Protein AF-A0A7Y9Z8F3-F1 (afdb_monomer)

Structure (mmCIF, N/CA/C/O backbone):
data_AF-A0A7Y9Z8F3-F1
#
_entry.id   AF-A0A7Y9Z8F3-F1
#
loop_
_atom_site.group_PDB
_atom_site.id
_atom_site.type_symbol
_atom_site.label_atom_id
_atom_site.label_alt_id
_atom_site.label_comp_id
_atom_site.label_asym_id
_atom_site.label_entity_id
_atom_site.label_seq_id
_atom_site.pdbx_PDB_ins_code
_atom_site.Cartn_x
_atom_site.Cartn_y
_atom_site.Cartn_z
_atom_site.occupancy
_atom_site.B_iso_or_equiv
_atom_site.auth_seq_id
_atom_site.auth_comp_id
_atom_site.auth_asym_id
_atom_site.auth_atom_id
_atom_site.pdbx_PDB_model_num
ATOM 1 N N .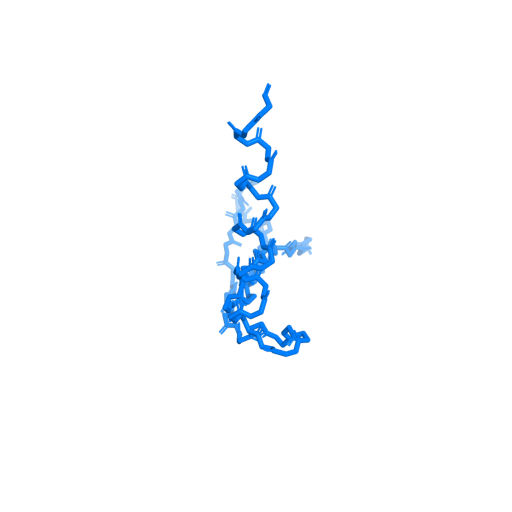 MET A 1 1 ? -13.915 -7.447 19.653 1.00 79.12 1 MET A N 1
ATOM 2 C CA . MET A 1 1 ? -13.602 -6.384 18.679 1.00 79.12 1 MET A CA 1
ATOM 3 C C . MET A 1 1 ? -13.196 -7.046 17.383 1.00 79.12 1 MET A C 1
ATOM 5 O O . MET A 1 1 ? -12.412 -7.991 17.444 1.00 79.12 1 MET A O 1
ATOM 9 N N . ALA A 1 2 ? -13.773 -6.629 16.257 1.00 88.69 2 ALA A N 1
ATOM 10 C CA . ALA A 1 2 ? -13.333 -7.105 14.953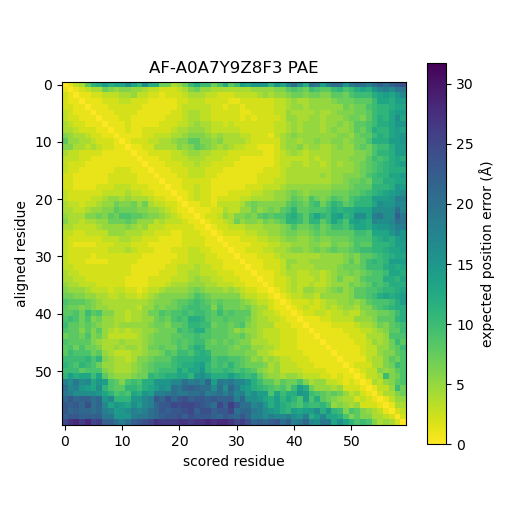 1.00 88.69 2 ALA A CA 1
ATOM 11 C C . ALA A 1 2 ? -12.087 -6.325 14.510 1.00 88.69 2 ALA A C 1
ATOM 13 O O . ALA A 1 2 ? -11.894 -5.170 14.893 1.00 88.69 2 ALA A O 1
ATOM 14 N N . ARG A 1 3 ? -11.238 -6.984 13.720 1.00 94.56 3 ARG A N 1
ATOM 15 C CA . ARG A 1 3 ? -10.073 -6.381 13.068 1.00 94.56 3 ARG A CA 1
ATOM 16 C C . ARG A 1 3 ? -10.273 -6.426 11.567 1.00 94.56 3 ARG A C 1
ATOM 18 O O . ARG A 1 3 ? -10.668 -7.460 11.029 1.00 94.56 3 ARG A O 1
ATOM 25 N N . TYR A 1 4 ? -9.930 -5.334 10.907 1.00 96.31 4 TYR A N 1
ATOM 26 C CA . TYR A 1 4 ? -9.968 -5.203 9.460 1.00 96.31 4 TYR A CA 1
ATOM 27 C C . TYR A 1 4 ? -8.566 -4.912 8.939 1.00 96.31 4 TYR A C 1
ATOM 29 O O . TYR A 1 4 ? -7.769 -4.241 9.596 1.00 96.31 4 TYR A O 1
ATOM 37 N N . LEU A 1 5 ? -8.274 -5.414 7.742 1.00 97.00 5 LEU A N 1
ATOM 38 C CA . LEU A 1 5 ? -7.020 -5.163 7.048 1.00 97.00 5 LEU A CA 1
ATOM 39 C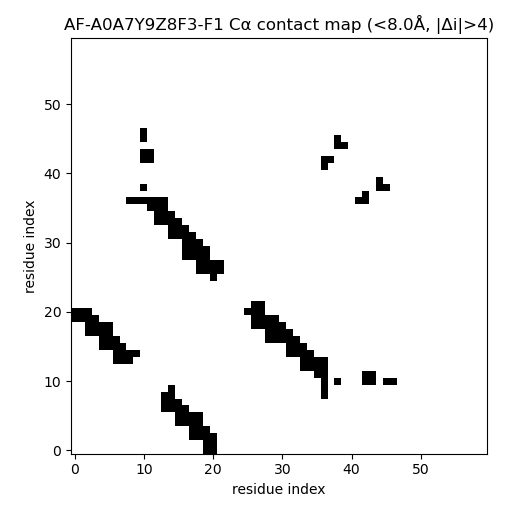 C . LEU A 1 5 ? -7.290 -4.281 5.829 1.00 97.00 5 LEU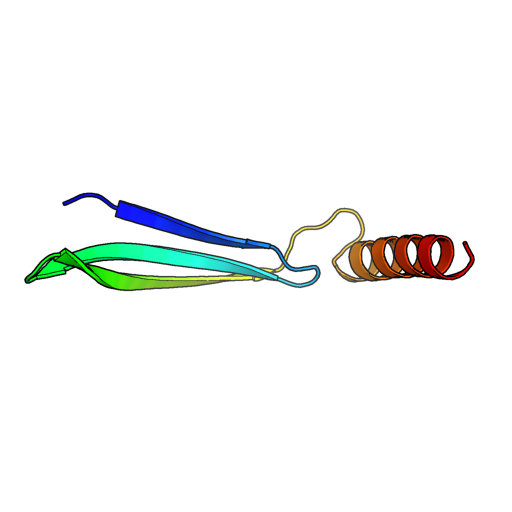 A C 1
ATOM 41 O O . LEU A 1 5 ? -7.922 -4.713 4.866 1.00 97.00 5 LEU A O 1
ATOM 45 N N . GLY A 1 6 ? -6.784 -3.053 5.862 1.00 96.31 6 GLY A N 1
ATOM 46 C CA . GLY A 1 6 ? -6.640 -2.217 4.679 1.00 96.31 6 GLY A CA 1
ATOM 47 C C . GLY A 1 6 ? -5.404 -2.647 3.896 1.00 96.31 6 GLY A C 1
ATOM 48 O O . GLY A 1 6 ? -4.323 -2.762 4.473 1.00 96.31 6 GLY A O 1
ATOM 49 N N . LEU A 1 7 ? -5.557 -2.871 2.590 1.00 96.88 7 LEU A N 1
ATOM 50 C CA . LEU A 1 7 ? -4.474 -3.275 1.693 1.00 96.88 7 LEU A CA 1
ATOM 51 C C . LEU A 1 7 ? -4.352 -2.289 0.527 1.00 96.88 7 LEU A C 1
ATOM 53 O O . LEU A 1 7 ? -5.269 -2.149 -0.280 1.00 96.88 7 LEU A O 1
ATOM 57 N N . GLY A 1 8 ? -3.197 -1.635 0.423 1.00 94.25 8 GLY A N 1
ATOM 58 C CA . GLY A 1 8 ? -2.811 -0.806 -0.714 1.00 94.25 8 GLY A CA 1
ATOM 59 C C . GLY A 1 8 ? -1.669 -1.459 -1.486 1.00 94.25 8 GLY A C 1
ATOM 60 O O . GLY A 1 8 ? -0.562 -1.574 -0.967 1.00 94.25 8 GLY A O 1
ATOM 61 N N . ILE A 1 9 ? -1.919 -1.871 -2.729 1.00 88.56 9 ILE A N 1
ATOM 62 C CA . ILE A 1 9 ? -0.908 -2.509 -3.584 1.00 88.56 9 ILE A CA 1
ATOM 63 C C . ILE A 1 9 ? -0.383 -1.488 -4.596 1.00 88.56 9 ILE A C 1
ATOM 65 O O . ILE A 1 9 ? -1.114 -1.060 -5.488 1.00 88.56 9 ILE A O 1
ATOM 69 N N . GLY A 1 10 ? 0.888 -1.109 -4.468 1.00 84.12 10 GLY A N 1
ATOM 70 C CA . GLY A 1 10 ? 1.600 -0.255 -5.416 1.00 84.12 10 GLY A CA 1
ATOM 71 C C . GLY A 1 10 ? 2.708 -1.003 -6.158 1.00 84.12 10 GLY A C 1
ATOM 72 O O . GLY A 1 10 ? 3.108 -2.104 -5.780 1.00 84.12 10 GLY A O 1
ATOM 73 N N . GLY A 1 11 ? 3.240 -0.377 -7.214 1.00 81.06 11 GLY A N 1
ATOM 74 C CA . GLY A 1 11 ? 4.385 -0.920 -7.954 1.00 81.06 11 GLY A CA 1
ATOM 75 C C . GLY A 1 11 ? 5.625 -1.074 -7.071 1.00 81.06 11 GLY A C 1
ATOM 76 O O . GLY A 1 11 ? 6.280 -2.107 -7.132 1.00 81.06 11 GLY A O 1
ATOM 77 N N . THR A 1 12 ? 5.897 -0.084 -6.216 1.00 86.19 12 THR A N 1
ATOM 78 C CA . THR A 1 12 ? 7.094 -0.034 -5.356 1.00 86.19 12 THR A CA 1
ATOM 79 C C . THR A 1 12 ? 6.867 -0.585 -3.958 1.00 86.19 12 THR A C 1
ATOM 81 O O . THR A 1 12 ? 7.766 -1.215 -3.409 1.00 86.19 12 THR A O 1
ATOM 84 N N . ASN A 1 13 ? 5.683 -0.366 -3.381 1.00 91.75 13 ASN A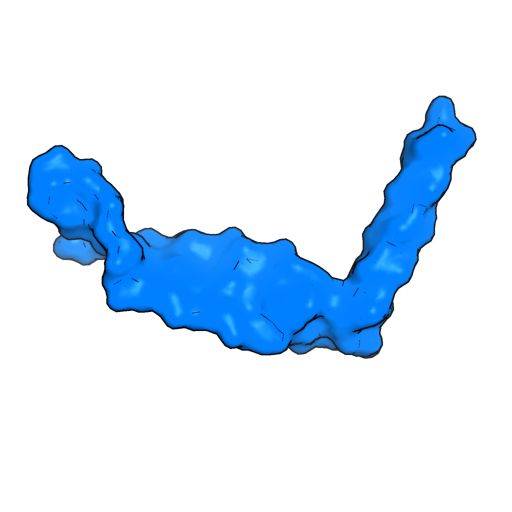 N 1
ATOM 85 C CA . ASN A 1 13 ? 5.382 -0.778 -2.015 1.00 91.75 13 ASN A CA 1
ATOM 86 C C . ASN A 1 13 ? 3.994 -1.399 -1.872 1.00 91.75 13 ASN A C 1
ATOM 88 O O . ASN A 1 13 ? 3.038 -0.970 -2.526 1.00 91.75 13 ASN A O 1
ATOM 92 N N . VAL A 1 14 ? 3.890 -2.341 -0.937 1.00 93.06 14 VAL A N 1
ATOM 93 C CA . VAL A 1 14 ? 2.627 -2.808 -0.367 1.00 93.06 14 VAL A CA 1
ATOM 94 C C . VAL A 1 14 ? 2.450 -2.112 0.974 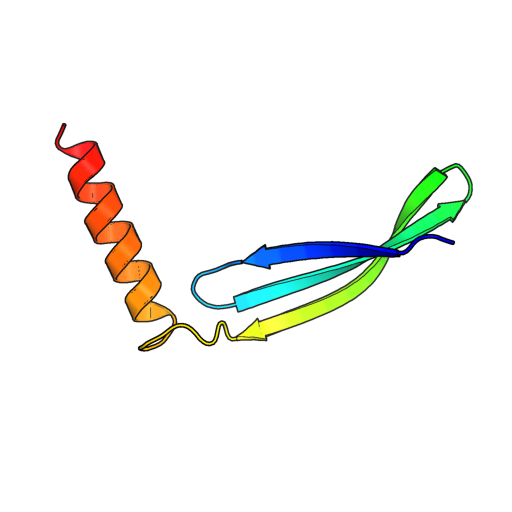1.00 93.06 14 VAL A C 1
ATOM 96 O O . VAL A 1 14 ? 3.331 -2.164 1.830 1.00 93.06 14 VAL A O 1
ATOM 99 N N . LYS A 1 15 ? 1.314 -1.439 1.146 1.00 96.44 15 LYS A N 1
ATOM 100 C CA . LYS A 1 15 ? 0.954 -0.731 2.373 1.00 96.44 15 LYS A CA 1
ATOM 101 C C . LYS A 1 15 ? -0.198 -1.450 3.051 1.00 96.44 15 LYS A C 1
ATOM 103 O O . LYS A 1 15 ? -1.171 -1.810 2.387 1.00 96.44 15 LYS A O 1
ATOM 108 N N . THR A 1 16 ? -0.107 -1.618 4.360 1.00 97.69 16 THR A N 1
ATOM 109 C CA . THR A 1 16 ? -1.158 -2.221 5.176 1.00 97.69 16 THR A CA 1
ATOM 110 C C . THR A 1 16 ? -1.570 -1.278 6.291 1.00 97.69 16 THR A C 1
ATOM 112 O O . THR A 1 16 ? -0.752 -0.523 6.815 1.00 97.69 16 THR A O 1
ATOM 115 N N . ALA A 1 17 ? -2.847 -1.330 6.653 1.00 98.12 17 ALA A N 1
ATOM 116 C CA . ALA A 1 17 ? -3.375 -0.698 7.853 1.00 98.12 17 ALA A CA 1
ATOM 117 C C . ALA A 1 17 ? -4.243 -1.713 8.595 1.00 98.12 17 ALA A C 1
ATOM 119 O O . ALA A 1 17 ? -5.140 -2.306 7.993 1.00 98.12 17 ALA A O 1
ATOM 120 N N . VAL A 1 18 ? -3.986 -1.917 9.882 1.00 97.75 18 VAL A N 1
ATOM 121 C CA . VAL A 1 18 ? -4.884 -2.683 10.748 1.00 97.75 18 VAL A CA 1
ATOM 122 C C . VAL A 1 18 ? -5.841 -1.698 11.397 1.00 97.75 18 VAL A C 1
ATOM 124 O O . VAL A 1 18 ? -5.421 -0.702 11.987 1.00 97.75 18 VAL A O 1
ATOM 127 N N . VAL A 1 19 ? -7.131 -1.972 11.254 1.00 97.50 19 VAL A N 1
ATOM 128 C CA . VAL A 1 19 ? -8.209 -1.112 11.733 1.00 97.50 19 VAL A CA 1
ATOM 129 C C . VAL A 1 19 ? -9.067 -1.895 12.716 1.00 97.50 19 VAL A C 1
ATOM 131 O O . VAL A 1 19 ? -9.361 -3.068 12.486 1.00 97.50 19 VAL A O 1
ATOM 134 N N . GLU A 1 20 ? -9.481 -1.253 13.797 1.00 97.44 20 GLU A N 1
ATOM 135 C CA . GLU A 1 20 ? -10.373 -1.817 14.809 1.00 97.44 20 GLU A CA 1
ATOM 136 C C . GLU A 1 20 ? -11.611 -0.938 15.002 1.00 97.44 20 GLU A C 1
ATOM 138 O O . GLU A 1 20 ? -11.588 0.268 14.734 1.00 97.44 20 GLU A O 1
ATOM 143 N N . ASP A 1 21 ? -12.692 -1.552 15.488 1.00 95.12 21 ASP A N 1
ATOM 144 C CA . ASP A 1 21 ? -13.868 -0.818 15.950 1.00 95.12 21 ASP A CA 1
ATOM 145 C C . ASP A 1 21 ? -13.507 -0.018 17.213 1.00 95.12 21 ASP A C 1
ATOM 147 O O . ASP A 1 21 ? -13.180 -0.578 18.259 1.00 95.12 21 ASP A O 1
ATOM 151 N N . GLY A 1 22 ? -13.584 1.302 17.118 1.00 90.38 22 GLY A N 1
ATOM 152 C CA . GLY A 1 22 ? -13.450 2.242 18.216 1.00 90.38 22 GLY A CA 1
ATOM 153 C C . GLY A 1 22 ? -14.788 2.581 18.886 1.00 90.38 22 GLY A C 1
ATOM 154 O O . GLY A 1 22 ? -15.865 2.126 18.481 1.00 90.38 22 GLY A O 1
ATOM 155 N N . PRO A 1 23 ? -14.755 3.428 19.928 1.00 89.50 23 PRO A N 1
ATOM 156 C CA . PRO A 1 23 ? -15.956 3.892 20.610 1.00 89.50 23 PRO A CA 1
ATOM 157 C C . PRO A 1 23 ? -16.950 4.549 19.645 1.00 89.50 23 PRO A C 1
ATOM 159 O O . PRO A 1 23 ? -16.561 5.242 18.701 1.00 89.50 23 PRO A O 1
ATOM 162 N N . GLY A 1 24 ? -18.245 4.328 19.887 1.00 90.50 24 GLY A N 1
ATOM 163 C CA . GLY A 1 24 ? -19.319 4.920 19.083 1.00 90.50 24 GLY A CA 1
ATOM 164 C C . GLY A 1 24 ? -19.410 4.398 17.644 1.00 90.50 24 GLY A C 1
ATOM 165 O O . GLY A 1 24 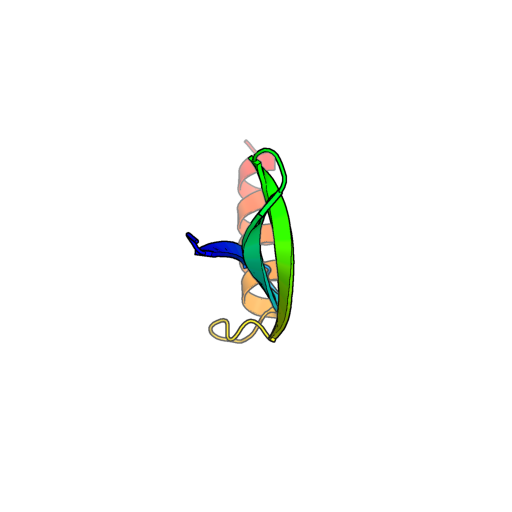? -20.019 5.063 16.813 1.00 90.50 24 GLY A O 1
ATOM 166 N N . GLY A 1 25 ? -18.799 3.246 17.335 1.00 89.12 25 GLY A N 1
ATOM 167 C CA . GLY A 1 25 ? -18.797 2.672 15.983 1.00 89.12 25 GLY A CA 1
ATOM 168 C C . GLY A 1 25 ? -17.827 3.359 15.018 1.00 89.12 25 GLY A C 1
ATOM 169 O O . GLY A 1 25 ? -17.928 3.171 13.809 1.00 89.12 25 GLY A O 1
ATOM 170 N N . SER A 1 26 ? -16.900 4.170 15.536 1.00 93.19 26 SER A N 1
ATOM 171 C CA . SER A 1 26 ? -15.803 4.718 14.735 1.00 93.19 26 SER A CA 1
ATOM 172 C C . SER A 1 26 ? -14.823 3.614 14.339 1.00 93.19 26 SER A C 1
ATOM 174 O O . SER A 1 26 ? -14.697 2.618 15.038 1.00 93.19 26 SER A O 1
ATOM 176 N N . LEU A 1 27 ? -14.107 3.784 13.230 1.00 94.69 27 LEU A N 1
ATOM 177 C CA . LEU A 1 27 ? -12.976 2.927 12.880 1.00 94.69 27 LEU A CA 1
ATOM 178 C C . LEU A 1 27 ? -11.676 3.630 13.274 1.00 94.69 27 LEU A C 1
ATOM 180 O O . LEU A 1 27 ? -11.507 4.816 12.987 1.00 94.69 27 LEU A O 1
ATOM 184 N N . GLN A 1 28 ? -10.758 2.910 13.916 1.00 95.94 28 GLN A N 1
ATOM 185 C CA . GLN A 1 28 ? -9.460 3.436 14.341 1.00 95.94 28 GLN A CA 1
ATOM 186 C C . GLN A 1 28 ? -8.324 2.622 13.737 1.00 95.94 28 GLN A C 1
ATOM 188 O O . GLN A 1 28 ? -8.330 1.395 13.801 1.00 95.94 28 GLN A O 1
ATOM 193 N N . VAL A 1 29 ? -7.338 3.308 13.161 1.00 96.44 29 VAL A N 1
ATOM 194 C CA . VAL A 1 29 ? -6.105 2.671 12.693 1.00 96.44 29 VAL A CA 1
ATOM 195 C C . VAL A 1 29 ? -5.219 2.413 13.903 1.00 96.44 29 VAL A C 1
ATOM 197 O O . VAL A 1 29 ? -4.846 3.353 14.601 1.00 96.44 29 VAL A O 1
ATOM 200 N N . ILE A 1 30 ? -4.888 1.148 14.138 1.00 97.12 30 ILE A N 1
ATOM 201 C CA . ILE A 1 30 ? -4.065 0.724 15.276 1.00 97.12 30 ILE A CA 1
ATOM 202 C C . ILE A 1 30 ? -2.644 0.338 14.869 1.00 97.12 30 ILE A C 1
ATOM 204 O O . ILE A 1 30 ? -1.752 0.333 15.711 1.00 97.12 30 ILE A O 1
ATOM 208 N N . ASP A 1 31 ? -2.429 0.032 13.589 1.00 98.00 31 ASP A N 1
ATOM 209 C CA . ASP A 1 31 ? -1.106 -0.250 13.045 1.00 98.00 31 ASP A CA 1
ATOM 210 C C . ASP A 1 31 ? -1.056 0.059 11.548 1.00 98.00 31 ASP A C 1
ATOM 212 O O . ASP A 1 31 ? -2.066 -0.033 10.840 1.00 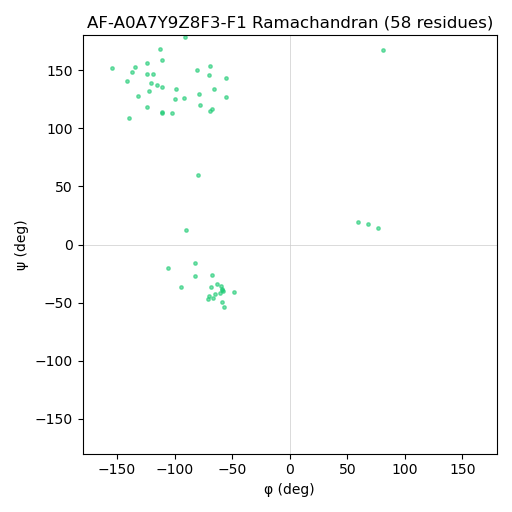98.00 31 ASP A O 1
ATOM 216 N N . THR A 1 32 ? 0.131 0.406 11.062 1.00 98.31 32 THR A N 1
ATOM 217 C CA . THR A 1 32 ? 0.406 0.598 9.639 1.00 98.31 32 THR A CA 1
ATOM 218 C C . THR A 1 32 ? 1.781 0.064 9.286 1.00 98.31 32 THR A C 1
ATOM 220 O O . THR A 1 32 ? 2.746 0.298 10.009 1.00 98.31 32 THR A O 1
ATOM 223 N N . THR A 1 33 ? 1.903 -0.563 8.121 1.00 98.06 33 THR A N 1
ATOM 224 C CA . THR A 1 33 ? 3.194 -1.022 7.597 1.00 98.06 33 THR A CA 1
ATOM 225 C C . THR A 1 33 ? 3.316 -0.651 6.126 1.00 98.06 33 THR A C 1
ATOM 227 O O . THR A 1 33 ? 2.322 -0.498 5.412 1.00 98.06 33 THR A O 1
ATOM 230 N N . SER A 1 34 ? 4.548 -0.473 5.659 1.00 97.25 34 SER A N 1
ATOM 231 C CA . SER A 1 34 ? 4.854 -0.241 4.253 1.00 97.25 34 SER A CA 1
ATOM 232 C C . SER A 1 34 ? 6.108 -1.017 3.891 1.00 97.25 34 SER A C 1
ATOM 234 O O . SER A 1 34 ? 7.205 -0.625 4.271 1.00 97.25 34 SER A O 1
ATOM 236 N N . GLU A 1 35 ? 5.940 -2.072 3.107 1.00 94.25 35 GLU A N 1
ATOM 237 C CA . GLU A 1 35 ? 7.028 -2.948 2.674 1.00 94.25 35 GLU A CA 1
ATOM 238 C C . GLU A 1 35 ? 7.289 -2.795 1.182 1.00 94.25 35 GLU A C 1
ATOM 240 O O . GLU A 1 35 ? 6.433 -2.316 0.434 1.00 94.25 35 GLU A O 1
ATOM 245 N N . SER A 1 36 ? 8.483 -3.174 0.727 1.00 90.88 36 SER A N 1
ATOM 246 C CA . SER A 1 36 ? 8.786 -3.192 -0.710 1.00 90.88 36 SER A CA 1
ATOM 247 C C . SER A 1 36 ? 7.932 -4.241 -1.422 1.00 90.88 36 SER A C 1
ATOM 249 O O . SER A 1 36 ? 7.828 -5.383 -0.976 1.00 90.88 36 SER A O 1
ATOM 251 N N . THR A 1 37 ? 7.341 -3.877 -2.560 1.00 87.94 37 THR A N 1
ATOM 252 C CA . THR A 1 37 ? 6.631 -4.834 -3.410 1.00 87.94 37 THR A CA 1
ATOM 253 C C . THR A 1 37 ? 7.650 -5.783 -4.029 1.00 87.94 37 THR A C 1
ATOM 255 O O . THR A 1 37 ? 8.462 -5.384 -4.865 1.00 87.94 37 THR A O 1
ATOM 258 N N . LEU A 1 38 ? 7.577 -7.063 -3.664 1.00 87.25 38 LEU A N 1
ATOM 259 C CA . LEU A 1 38 ? 8.379 -8.133 -4.262 1.00 87.25 38 LEU A CA 1
ATOM 260 C C . LEU A 1 38 ? 7.781 -8.572 -5.604 1.00 87.25 38 LEU A C 1
ATOM 262 O O . LEU A 1 38 ? 7.356 -9.711 -5.786 1.00 87.25 38 LEU A O 1
ATOM 266 N N . ALA A 1 39 ? 7.686 -7.632 -6.540 1.00 84.06 39 ALA A N 1
ATOM 267 C CA . ALA A 1 39 ? 7.217 -7.927 -7.882 1.00 84.06 39 ALA A CA 1
ATOM 268 C C . ALA A 1 39 ? 8.253 -8.755 -8.654 1.00 84.06 39 ALA A C 1
ATOM 270 O O . ALA A 1 39 ? 9.459 -8.536 -8.524 1.00 84.06 39 ALA A O 1
ATOM 271 N N . ASP A 1 40 ? 7.780 -9.659 -9.513 1.00 83.94 40 ASP A N 1
ATOM 272 C CA . ASP A 1 40 ? 8.639 -10.364 -10.464 1.00 83.94 40 ASP A CA 1
ATOM 273 C C . 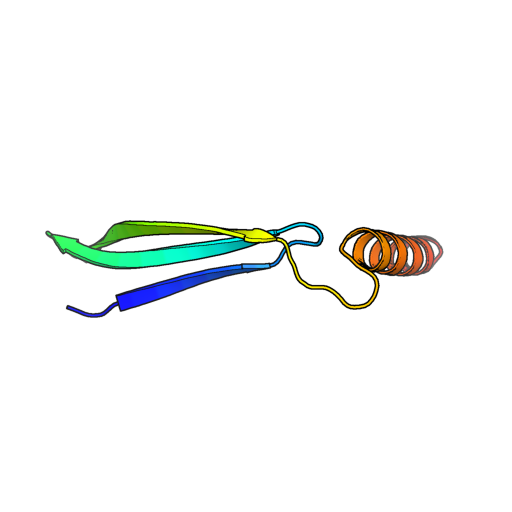ASP A 1 40 ? 9.421 -9.357 -11.328 1.00 83.94 40 ASP A C 1
ATOM 275 O O . ASP A 1 40 ? 8.844 -8.436 -11.915 1.00 83.94 40 ASP A O 1
ATOM 279 N N . ARG A 1 41 ? 10.750 -9.509 -11.378 1.00 86.44 41 ARG A N 1
ATOM 280 C CA . ARG A 1 41 ? 11.700 -8.556 -11.994 1.00 86.44 41 ARG A CA 1
ATOM 281 C C . ARG A 1 41 ? 11.685 -7.136 -11.395 1.00 86.44 41 ARG A C 1
ATOM 283 O O . ARG A 1 41 ? 12.176 -6.198 -12.018 1.00 86.44 41 ARG A O 1
ATOM 290 N N . GLY A 1 42 ? 11.159 -6.986 -10.182 1.00 86.56 42 GLY A N 1
ATOM 291 C CA . GLY A 1 42 ? 11.153 -5.752 -9.399 1.00 86.56 42 GLY A CA 1
ATOM 292 C C . GLY A 1 42 ? 10.046 -4.750 -9.770 1.00 86.56 42 GLY A C 1
ATOM 293 O O . GLY A 1 42 ? 9.403 -4.872 -10.815 1.00 86.56 42 GLY A O 1
ATOM 294 N N . PRO A 1 43 ? 9.829 -3.722 -8.925 1.00 85.00 43 PRO A N 1
ATOM 295 C CA . PRO A 1 43 ? 8.827 -2.668 -9.123 1.00 85.00 43 PRO A CA 1
ATOM 296 C C . PRO A 1 43 ? 8.819 -2.011 -10.503 1.00 85.00 43 PRO A C 1
ATOM 298 O O . PRO A 1 43 ? 7.756 -1.777 -11.081 1.00 85.00 43 PRO A O 1
ATOM 301 N N . GLN A 1 44 ? 10.007 -1.748 -11.050 1.00 84.94 44 GLN A N 1
ATOM 302 C CA . GLN A 1 44 ? 10.177 -1.090 -12.343 1.00 84.94 44 GLN A CA 1
ATOM 303 C C . GLN A 1 44 ? 9.489 -1.873 -13.472 1.00 84.94 44 GLN A C 1
ATOM 305 O O . GLN A 1 44 ? 8.816 -1.286 -14.316 1.00 84.94 44 GLN A O 1
ATOM 310 N N . SER A 1 45 ? 9.567 -3.209 -13.439 1.00 86.12 45 SER A N 1
ATOM 311 C CA . SER A 1 45 ? 8.943 -4.075 -14.447 1.00 86.12 45 SER A CA 1
ATOM 312 C C . SER A 1 45 ? 7.412 -3.939 -14.456 1.00 86.12 45 SER A C 1
ATOM 314 O O . SER A 1 45 ? 6.768 -4.019 -15.508 1.00 86.12 45 SER A O 1
ATOM 316 N N . VAL A 1 46 ? 6.815 -3.711 -13.280 1.00 83.31 46 VAL A N 1
ATOM 317 C CA . VAL A 1 46 ? 5.372 -3.511 -13.121 1.00 83.31 46 VAL A CA 1
ATOM 318 C C . VAL A 1 46 ? 4.964 -2.167 -13.699 1.00 83.31 46 VAL A C 1
ATOM 320 O O . VAL A 1 46 ? 3.999 -2.122 -14.463 1.00 83.31 46 VAL A O 1
ATOM 323 N N . VAL A 1 47 ? 5.703 -1.105 -13.368 1.00 83.88 47 VAL A N 1
ATOM 324 C CA . VAL A 1 47 ? 5.464 0.249 -13.889 1.00 83.88 47 VAL A CA 1
ATOM 325 C C . VAL A 1 47 ? 5.508 0.236 -15.415 1.00 83.88 47 VAL A C 1
ATOM 327 O O . VAL A 1 47 ? 4.508 0.556 -16.056 1.00 83.88 47 VAL A O 1
ATOM 330 N N . GLU A 1 48 ? 6.591 -0.275 -16.001 1.00 87.12 48 GLU A N 1
ATOM 331 C CA . GLU A 1 48 ? 6.754 -0.352 -17.456 1.00 87.12 48 GLU A CA 1
ATOM 332 C C . GLU A 1 48 ? 5.636 -1.162 -18.131 1.00 87.12 48 GLU A C 1
ATOM 334 O O . GLU A 1 48 ? 5.146 -0.804 -19.207 1.00 87.12 48 GLU A O 1
ATOM 339 N N . ARG A 1 49 ? 5.202 -2.270 -17.515 1.00 85.00 49 ARG A N 1
ATOM 340 C CA . ARG A 1 49 ? 4.100 -3.091 -18.036 1.00 85.00 49 ARG A CA 1
ATOM 341 C C . ARG A 1 49 ? 2.775 -2.330 -18.025 1.00 85.00 49 ARG A C 1
ATOM 343 O O . ARG A 1 49 ? 2.021 -2.432 -18.997 1.00 85.00 49 ARG A O 1
ATOM 350 N N . VAL A 1 50 ? 2.477 -1.597 -16.951 1.00 84.25 50 VAL A N 1
ATOM 351 C CA . VAL A 1 50 ? 1.248 -0.798 -16.838 1.00 84.25 50 VAL A CA 1
ATOM 352 C C . VAL A 1 50 ? 1.266 0.353 -17.835 1.00 84.25 50 VAL A C 1
ATOM 354 O O . VAL A 1 50 ? 0.279 0.520 -18.550 1.00 84.25 50 VAL A O 1
ATOM 357 N N . GLU A 1 51 ? 2.373 1.086 -17.945 1.00 86.06 51 GLU A N 1
ATOM 358 C CA . GLU A 1 51 ? 2.535 2.186 -18.902 1.00 86.06 51 GLU A CA 1
ATOM 359 C C . GLU A 1 51 ? 2.348 1.705 -20.342 1.00 86.06 51 GLU A C 1
ATOM 361 O O . GLU A 1 51 ? 1.512 2.235 -21.073 1.00 86.06 51 GLU A O 1
ATOM 366 N N . ARG A 1 52 ? 3.024 0.616 -20.735 1.00 87.56 52 ARG A N 1
ATOM 367 C CA . ARG A 1 52 ? 2.843 0.011 -22.067 1.00 87.56 52 ARG A CA 1
ATOM 368 C C . ARG A 1 52 ? 1.397 -0.412 -22.315 1.00 87.56 52 ARG A C 1
ATOM 370 O O . ARG A 1 52 ? 0.910 -0.289 -23.437 1.00 87.56 52 ARG A O 1
ATOM 377 N N . GLY A 1 53 ? 0.718 -0.942 -21.300 1.00 81.19 53 GLY A N 1
ATOM 378 C CA . GLY A 1 53 ? -0.699 -1.295 -21.383 1.00 81.19 53 GLY A CA 1
ATOM 379 C C . GLY A 1 53 ? -1.617 -0.072 -21.489 1.00 81.19 53 GLY A C 1
ATOM 380 O O . GLY A 1 53 ? -2.607 -0.121 -22.215 1.00 81.19 53 GLY A O 1
ATOM 381 N N . ALA A 1 54 ? -1.292 1.021 -20.799 1.00 73.62 54 ALA A N 1
ATOM 382 C CA . ALA A 1 54 ? -2.042 2.273 -20.819 1.00 73.62 54 ALA A CA 1
ATOM 383 C C . ALA A 1 54 ? -1.915 2.996 -22.165 1.00 73.62 54 ALA A C 1
ATOM 385 O O . ALA A 1 54 ? -2.935 3.375 -22.739 1.00 73.62 54 ALA A O 1
ATOM 386 N N . SER A 1 55 ? -0.709 3.078 -22.733 1.00 71.75 55 SER A N 1
ATOM 387 C CA . SER A 1 55 ? -0.489 3.687 -24.051 1.00 71.75 55 SER A CA 1
ATOM 388 C C . SER A 1 55 ? -1.272 2.977 -25.159 1.00 71.75 55 SER A C 1
ATOM 390 O O . SER A 1 55 ? -1.815 3.628 -26.046 1.00 71.75 55 SER A O 1
ATOM 392 N N . ARG A 1 56 ? -1.426 1.646 -25.081 1.00 68.38 56 ARG A N 1
ATOM 393 C CA . ARG A 1 56 ? -2.263 0.881 -26.029 1.00 68.38 56 ARG A CA 1
ATOM 394 C C . ARG A 1 56 ? -3.758 1.182 -25.910 1.00 68.38 56 ARG A C 1
ATOM 396 O O . ARG A 1 56 ? -4.476 0.993 -26.883 1.00 68.38 56 ARG A O 1
ATOM 403 N N . ARG A 1 57 ? -4.234 1.606 -24.735 1.00 65.19 57 ARG A N 1
ATOM 404 C CA . ARG A 1 57 ? -5.640 1.986 -24.523 1.00 65.19 57 ARG A CA 1
ATOM 405 C C . ARG A 1 57 ? -5.937 3.412 -24.975 1.00 65.19 57 ARG A C 1
ATOM 407 O O . ARG A 1 57 ? -7.071 3.680 -25.326 1.00 65.19 57 ARG A O 1
ATOM 414 N N . SER A 1 58 ? -4.939 4.295 -24.971 1.00 62.66 58 SER A N 1
ATOM 415 C CA . SER A 1 58 ? -5.089 5.689 -25.410 1.00 62.66 58 SER A CA 1
ATOM 416 C C . SER A 1 58 ? -4.999 5.873 -26.929 1.00 62.66 58 SER A C 1
ATOM 418 O O . SER A 1 58 ? -5.358 6.933 -27.427 1.00 62.66 58 SER A O 1
ATOM 420 N N . ALA A 1 59 ? -4.489 4.879 -27.661 1.00 60.56 59 ALA A N 1
ATOM 421 C CA . ALA A 1 59 ? -4.395 4.887 -29.123 1.00 60.56 59 ALA A CA 1
ATOM 422 C C . ALA A 1 59 ? -5.640 4.292 -29.818 1.00 60.56 59 ALA A C 1
ATOM 424 O O . ALA A 1 59 ? -5.584 3.959 -31.001 1.00 60.56 59 ALA A O 1
ATOM 425 N N . ARG A 1 60 ? -6.728 4.092 -29.071 1.00 52.66 60 ARG A N 1
ATOM 426 C CA . ARG A 1 60 ? -7.979 3.473 -29.509 1.00 52.66 60 ARG A CA 1
ATOM 427 C C . ARG A 1 60 ? -9.135 4.405 -29.188 1.00 52.66 60 ARG A C 1
ATOM 429 O O . ARG A 1 60 ? -10.088 4.406 -29.991 1.00 52.66 60 ARG A O 1
#

Solvent-accessible surface area (backbone atoms only — not comparable to full-atom values): 3527 Å² total; per-residue (Å²): 130,66,76,45,78,48,78,46,86,48,52,58,34,36,35,39,32,37,30,32,70,39,80,95,77,37,79,38,80,79,45,73,50,77,44,76,30,87,40,79,85,35,26,66,49,48,49,55,52,48,50,59,54,50,56,62,61,74,77,109

Nearest PDB structures (foldseek):
  2d0p-assembly1_C  TM=6.359E-01  e=1.885E-01  Klebsiella oxytoca
  4ld0-assembly1_A  TM=5.689E-01  e=1.006E+00  Thermus thermophilus HB8
  4k25-assembly1_A-2  TM=6.878E-01  e=2.398E+00  Saccharomyces cerevisiae S288C
  6s16-assembly1_B  TM=5.344E-01  e=2.889E+00  Thermus thermophilus HB8
  7fik-assembly1_B  TM=5.311E-01  e=2.552E+00  Xenopus laevis

Organism: NCBI:txid431489

Mean predicted aligned error: 6.38 Å

Secondary structure (DSSP, 8-state):
--EEEEEEE-SSEEEEEEEEE-GGG-EEEEEEEEEE---TTHHHHHHHHHHHHHHHHHT-

Foldseek 3Di:
DDWDWDWDDALFWIKIWIWDQDPPRDIDTPDIDIDGPPDDVGSVVVVVVVVVVVVVVVVD

pLDDT: mean 87.78, std 10.08, range [52.66, 98.31]

Sequence (60 aa):
MARYLGLGIGGTNVKTAVVEDGPGGSLQVIDTTSESTLADRGPQSVVERVERGASRRSAR

Radius of gyration: 16.95 Å; Cα contacts (8 Å, |Δi|>4): 85; chains: 1; bounding box: 31×16×50 Å